Protein AF-A0A7X3MH59-F1 (afdb_monomer_lite)

Secondary structure (DSSP, 8-state):
-------GGGSEE---S-EEE--SSEEEEEEE--TTS-HHHHHHHHHHHHHHHHHHHHH---SS-PPPGGGEEEEEEEEEEEETTSPPEEEEEEEEEESS--TT---EEEEEEEGGGS-HHHHHHHHHHHHHHHHHHHH---

Foldseek 3Di:
DPQPQDFPVQAAEDDDDWDWDDPPFWIKTWDFDDPPQDPLVSVVVSVVVSVQLVVVVVPDPDPDDDDGRHQKYKYWTWIWTGGPPDDIWTKIKIWIWGPDDDPPDTDTTIDMDGCVVDDPVSVVSSVVVVVVVVCCVPPVPD

Organism: NCBI:txid2681861

Structure (mmCIF, N/CA/C/O backbone):
data_AF-A0A7X3MH59-F1
#
_entry.id   AF-A0A7X3MH59-F1
#
loop_
_atom_site.group_PDB
_atom_site.id
_atom_site.type_symbol
_atom_site.label_atom_id
_atom_site.label_alt_id
_atom_site.label_comp_id
_atom_site.label_asym_id
_atom_site.label_entity_id
_atom_site.label_seq_id
_atom_site.pdbx_PDB_ins_code
_atom_site.Cartn_x
_atom_site.Cartn_y
_atom_site.Cartn_z
_atom_site.occupancy
_atom_site.B_iso_or_equiv
_atom_site.auth_seq_id
_atom_site.auth_comp_id
_atom_site.auth_asym_id
_atom_site.auth_atom_id
_atom_site.pdbx_PDB_model_num
ATOM 1 N N . MET A 1 1 ? 23.921 11.333 -12.600 1.00 45.12 1 MET A N 1
ATOM 2 C CA . MET A 1 1 ? 22.644 10.606 -12.705 1.00 45.12 1 MET A CA 1
ATOM 3 C C . MET A 1 1 ? 21.566 11.561 -12.244 1.00 45.12 1 MET A C 1
ATOM 5 O O . MET A 1 1 ? 21.624 11.985 -11.095 1.00 45.12 1 MET A O 1
ATOM 9 N N . GLU A 1 2 ? 20.685 11.998 -13.143 1.00 49.44 2 GLU A N 1
ATOM 10 C CA . GLU A 1 2 ? 19.482 12.722 -12.724 1.00 49.44 2 GLU A CA 1
ATOM 11 C C . GLU A 1 2 ? 18.677 11.812 -11.799 1.00 49.44 2 GLU A C 1
ATOM 13 O O . GLU A 1 2 ? 18.502 10.625 -12.074 1.00 49.44 2 GLU A O 1
ATOM 18 N N . LYS A 1 3 ? 18.249 12.352 -10.659 1.00 49.03 3 LYS A N 1
ATOM 19 C CA . LYS A 1 3 ? 17.357 11.649 -9.746 1.00 49.03 3 LYS A CA 1
ATOM 20 C C . LYS A 1 3 ? 15.991 11.611 -10.427 1.00 49.03 3 LYS A C 1
ATOM 22 O O . LYS A 1 3 ? 15.285 12.614 -10.405 1.00 49.03 3 LYS A O 1
ATOM 27 N N . LEU A 1 4 ? 15.652 10.486 -11.050 1.00 62.50 4 LEU A N 1
ATOM 28 C CA . LEU A 1 4 ? 14.295 10.246 -11.532 1.00 6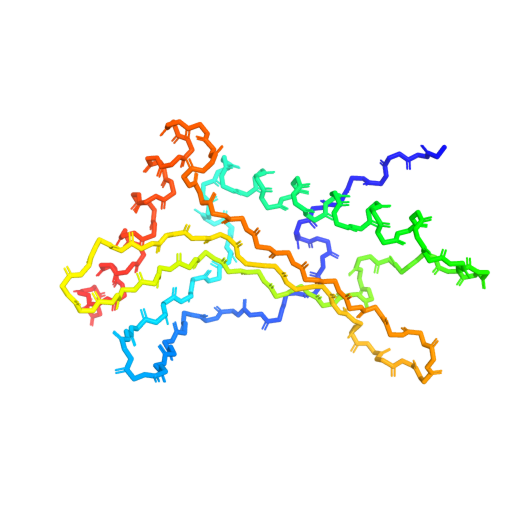2.50 4 LEU A CA 1
ATOM 29 C C . LEU A 1 4 ? 13.395 10.192 -10.292 1.00 62.50 4 LEU A C 1
ATOM 31 O O . LEU A 1 4 ? 13.545 9.319 -9.435 1.00 62.50 4 LEU A O 1
ATOM 35 N N . ALA A 1 5 ? 12.559 11.215 -10.127 1.00 68.19 5 ALA A N 1
ATOM 36 C CA . ALA A 1 5 ? 11.554 11.247 -9.079 1.00 68.19 5 ALA A CA 1
ATOM 37 C C . ALA A 1 5 ? 10.333 10.511 -9.627 1.00 68.19 5 ALA A C 1
ATOM 39 O O . ALA A 1 5 ? 9.650 11.038 -10.496 1.00 68.19 5 ALA A O 1
ATOM 40 N N . TYR A 1 6 ? 10.129 9.283 -9.160 1.00 80.38 6 TYR A N 1
ATOM 41 C CA . TYR A 1 6 ? 8.986 8.465 -9.543 1.00 80.38 6 TYR A CA 1
ATOM 42 C C . TYR A 1 6 ? 7.868 8.655 -8.523 1.00 80.38 6 TYR A C 1
ATOM 44 O O . TYR A 1 6 ? 8.079 8.445 -7.321 1.00 80.38 6 TYR A O 1
ATOM 52 N N . GLU A 1 7 ? 6.686 9.032 -8.998 1.00 83.69 7 GLU A N 1
ATOM 53 C CA . GLU A 1 7 ? 5.462 9.073 -8.211 1.00 83.69 7 GLU A CA 1
ATOM 54 C C . GLU A 1 7 ? 4.563 7.894 -8.573 1.00 83.69 7 GLU A C 1
ATOM 56 O O . GLU A 1 7 ? 4.537 7.435 -9.709 1.00 83.69 7 GLU A O 1
ATOM 61 N N . PHE A 1 8 ? 3.770 7.407 -7.617 1.00 83.50 8 PHE A N 1
ATOM 62 C CA . PHE A 1 8 ? 2.911 6.241 -7.846 1.00 83.50 8 PHE A CA 1
ATOM 63 C C . PHE A 1 8 ? 1.939 6.418 -9.028 1.00 83.50 8 PHE A C 1
ATOM 65 O O . PHE A 1 8 ? 1.555 5.441 -9.658 1.00 83.50 8 PHE A O 1
ATOM 72 N N . ARG A 1 9 ? 1.559 7.662 -9.349 1.00 85.75 9 ARG A N 1
ATOM 73 C CA . ARG A 1 9 ? 0.656 7.999 -10.461 1.00 85.75 9 ARG A CA 1
ATOM 74 C C . ARG A 1 9 ? 1.278 7.833 -11.841 1.00 85.75 9 ARG A C 1
ATOM 76 O O . ARG A 1 9 ? 0.537 7.818 -12.817 1.00 85.75 9 ARG A O 1
ATOM 83 N N . ASP A 1 10 ? 2.599 7.730 -11.913 1.00 87.31 10 ASP A N 1
ATOM 84 C CA . ASP A 1 10 ? 3.313 7.560 -13.176 1.00 87.31 10 ASP A CA 1
ATOM 85 C C . ASP A 1 10 ? 3.206 6.115 -13.700 1.00 87.31 10 ASP A C 1
ATOM 87 O O . ASP A 1 10 ? 3.568 5.845 -14.843 1.00 87.31 10 ASP A O 1
ATOM 91 N N . PHE A 1 11 ? 2.719 5.187 -12.867 1.00 90.00 11 PHE A N 1
ATOM 92 C CA . PHE A 1 11 ? 2.658 3.750 -13.133 1.00 90.00 11 PHE A CA 1
ATOM 93 C C . PHE A 1 11 ? 1.259 3.296 -13.542 1.00 90.00 11 PHE A C 1
ATOM 95 O O . PHE A 1 11 ? 0.247 3.907 -13.185 1.00 90.00 11 PHE A O 1
ATOM 102 N N . ASN A 1 12 ? 1.193 2.134 -14.194 1.00 91.06 12 ASN A N 1
ATOM 103 C CA . ASN A 1 12 ? -0.063 1.407 -14.332 1.00 91.06 12 ASN A CA 1
ATOM 104 C C . ASN A 1 12 ? -0.392 0.739 -12.996 1.00 91.06 12 ASN A C 1
ATOM 106 O O . ASN A 1 12 ? 0.316 -0.161 -12.554 1.00 91.06 12 ASN A O 1
ATOM 110 N N . ILE A 1 13 ? -1.456 1.187 -12.336 1.00 92.06 13 ILE A N 1
ATOM 111 C CA . ILE A 1 13 ? -1.875 0.610 -11.056 1.00 92.06 13 ILE A CA 1
ATOM 112 C C . ILE A 1 13 ? -2.560 -0.735 -11.305 1.00 92.06 13 ILE A C 1
ATOM 114 O O . ILE A 1 13 ? -3.529 -0.788 -12.054 1.00 92.06 13 ILE A O 1
ATOM 118 N N . GLU A 1 14 ? -2.081 -1.803 -10.668 1.00 91.94 14 GLU A N 1
ATOM 119 C CA . GLU A 1 14 ? -2.659 -3.148 -10.792 1.00 91.94 14 GLU A CA 1
ATOM 120 C C . GLU A 1 14 ? -3.844 -3.348 -9.832 1.00 91.94 14 GLU A C 1
ATOM 122 O O . GLU A 1 14 ? -4.887 -3.901 -10.190 1.00 91.94 14 GLU A O 1
ATOM 127 N N . ASN A 1 15 ? -3.698 -2.898 -8.584 1.00 91.88 15 ASN A N 1
ATOM 128 C CA . ASN A 1 15 ? -4.660 -3.160 -7.524 1.00 91.88 15 ASN A CA 1
ATOM 129 C C . ASN A 1 15 ? -5.600 -1.962 -7.296 1.00 91.88 15 ASN A C 1
ATOM 131 O O . ASN A 1 15 ? -5.186 -0.867 -6.923 1.00 91.88 15 ASN A O 1
ATOM 135 N N . HIS A 1 16 ? -6.904 -2.189 -7.469 1.00 91.94 16 HIS A N 1
ATOM 136 C CA . HIS A 1 16 ? -7.927 -1.135 -7.356 1.00 91.94 16 HIS A CA 1
ATOM 137 C C . HIS A 1 16 ? -8.962 -1.367 -6.255 1.00 91.94 16 HIS A C 1
ATOM 139 O O . HIS A 1 16 ? -9.720 -0.456 -5.923 1.00 91.94 16 HIS A O 1
ATOM 145 N N . ASN A 1 17 ? -9.012 -2.574 -5.694 1.00 91.62 17 ASN A N 1
ATOM 146 C CA . ASN A 1 17 ? -10.043 -2.984 -4.748 1.00 91.62 17 ASN A CA 1
ATOM 147 C C . ASN A 1 17 ? -9.442 -3.279 -3.379 1.00 91.62 17 ASN A C 1
ATOM 149 O O . ASN A 1 17 ? -8.282 -3.672 -3.274 1.00 91.62 17 ASN A O 1
ATOM 153 N N . ILE A 1 18 ? -10.261 -3.127 -2.337 1.00 92.69 18 ILE A N 1
ATOM 154 C CA . ILE A 1 18 ? -9.931 -3.655 -1.013 1.00 92.69 18 ILE A CA 1
ATOM 155 C C . ILE A 1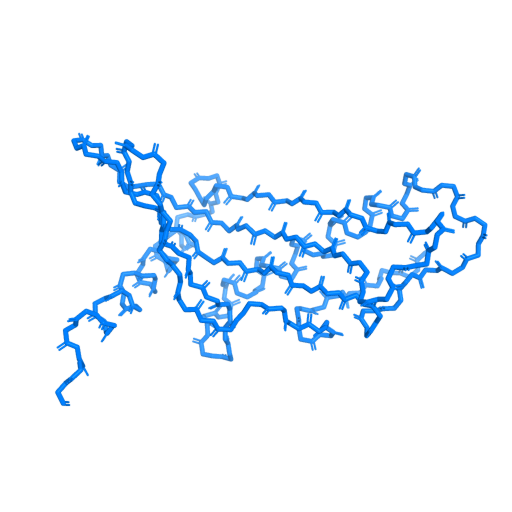 18 ? -10.002 -5.183 -1.092 1.00 92.69 18 ILE A C 1
ATOM 157 O O . ILE A 1 18 ? -10.996 -5.720 -1.587 1.00 92.69 18 ILE A O 1
ATOM 161 N N . THR A 1 19 ? -8.971 -5.875 -0.615 1.00 94.06 19 THR A N 1
ATOM 162 C CA . THR A 1 19 ? -8.911 -7.343 -0.618 1.00 94.06 19 THR A CA 1
ATOM 163 C C . THR A 1 19 ? -8.735 -7.902 0.787 1.00 94.06 19 THR A C 1
ATOM 165 O O . THR A 1 19 ? -8.208 -7.239 1.683 1.00 94.06 19 THR A O 1
ATOM 168 N N . PHE A 1 20 ? -9.212 -9.134 0.960 1.00 93.00 20 PHE A N 1
ATOM 169 C CA . PHE A 1 20 ? -9.112 -9.917 2.185 1.00 93.00 20 PHE A CA 1
ATOM 170 C C . PHE A 1 20 ? -8.427 -11.229 1.840 1.00 93.00 20 PHE A C 1
ATOM 172 O O . PHE A 1 20 ? -8.911 -11.949 0.967 1.00 93.00 20 PHE A O 1
ATOM 179 N N . ASP A 1 21 ? -7.332 -11.524 2.526 1.00 92.31 21 ASP A N 1
ATOM 180 C CA . ASP A 1 21 ? -6.627 -12.796 2.420 1.00 92.31 21 ASP A CA 1
ATOM 181 C C . ASP A 1 21 ? -6.552 -13.465 3.798 1.00 92.31 21 ASP A C 1
ATOM 183 O O . ASP A 1 21 ? -6.499 -12.789 4.831 1.00 92.31 21 ASP A O 1
ATOM 187 N N . THR A 1 22 ? -6.601 -14.794 3.817 1.00 86.50 22 THR A N 1
ATOM 188 C CA . THR A 1 22 ? -6.577 -15.611 5.031 1.00 86.50 22 THR A CA 1
ATOM 189 C C . THR A 1 22 ? -5.616 -16.774 4.839 1.00 86.50 22 THR A C 1
ATOM 191 O O . THR A 1 22 ? -5.860 -17.649 4.009 1.00 86.50 22 THR A O 1
ATOM 194 N N . ASP A 1 23 ? -4.576 -16.838 5.661 1.00 67.69 23 ASP A N 1
ATOM 195 C CA . ASP A 1 23 ? -3.628 -17.959 5.710 1.00 67.69 23 ASP A CA 1
ATOM 196 C C . ASP A 1 23 ? -3.934 -18.959 6.843 1.00 67.69 23 ASP A C 1
ATOM 198 O O . ASP A 1 23 ? -3.271 -19.987 6.970 1.00 67.69 23 ASP A O 1
ATOM 202 N N . GLY A 1 24 ? -4.978 -18.693 7.636 1.00 67.75 24 GLY A N 1
ATOM 203 C CA . GLY A 1 24 ? -5.462 -19.551 8.720 1.00 67.75 24 GLY A CA 1
ATOM 204 C C . GLY A 1 24 ? -5.188 -19.023 10.131 1.00 67.75 24 GLY A C 1
ATOM 205 O O . GLY A 1 24 ? -5.874 -19.457 11.056 1.00 67.75 24 GLY A O 1
ATOM 206 N N . GLU A 1 25 ? -4.271 -18.064 10.311 1.00 76.31 25 GLU A N 1
ATOM 207 C CA . GLU A 1 25 ? -3.953 -17.475 11.629 1.00 76.31 25 GLU A CA 1
ATOM 208 C C . GLU A 1 25 ? -4.469 -16.034 11.798 1.00 76.31 25 GLU A C 1
ATOM 210 O O . GLU A 1 25 ? -4.627 -15.536 12.922 1.00 76.31 25 GLU A O 1
ATOM 215 N N . GLY A 1 26 ? -4.819 -15.379 10.690 1.00 85.12 26 GLY A N 1
ATOM 216 C CA . GLY A 1 26 ? -5.373 -14.033 10.691 1.00 85.12 26 GLY A CA 1
ATOM 217 C C . GLY A 1 26 ? -6.093 -13.660 9.401 1.00 85.12 26 GLY A C 1
ATOM 218 O O . GLY A 1 26 ? -6.370 -14.493 8.536 1.00 85.12 26 GLY A O 1
ATOM 219 N N . VAL A 1 27 ? -6.423 -12.373 9.309 1.00 91.81 27 VAL A N 1
ATOM 220 C CA . VAL A 1 27 ? -6.951 -11.742 8.099 1.00 91.81 27 VAL A CA 1
ATOM 221 C C . VAL A 1 27 ? -6.004 -10.620 7.696 1.00 91.81 27 VAL A C 1
ATOM 223 O O . VAL A 1 27 ? -5.803 -9.668 8.458 1.00 91.81 27 VAL A O 1
ATOM 226 N N . LEU A 1 28 ? -5.455 -10.714 6.487 1.00 94.31 28 LEU A N 1
ATOM 227 C CA . LEU A 1 28 ? -4.735 -9.628 5.840 1.00 94.31 28 LEU A CA 1
ATOM 228 C C . LEU A 1 28 ? -5.729 -8.795 5.035 1.00 94.31 28 LEU A C 1
ATOM 230 O O . LEU A 1 28 ? -6.354 -9.275 4.092 1.00 94.31 28 LEU A O 1
ATOM 234 N N . ILE A 1 29 ? -5.863 -7.531 5.411 1.00 95.44 29 ILE A N 1
ATOM 235 C CA . ILE A 1 29 ? -6.732 -6.568 4.744 1.00 95.44 29 ILE A CA 1
ATOM 236 C C . ILE A 1 29 ? -5.841 -5.608 3.972 1.00 95.44 29 ILE A C 1
ATOM 238 O O . ILE A 1 29 ? -5.026 -4.918 4.583 1.00 95.44 29 ILE A O 1
ATOM 242 N N . SER A 1 30 ? -6.000 -5.544 2.652 1.00 96.44 30 SER A N 1
ATOM 243 C CA . SER A 1 30 ? -5.222 -4.648 1.791 1.00 96.44 30 SER A CA 1
ATOM 244 C C . SER A 1 30 ? -6.111 -3.553 1.218 1.00 96.44 30 SER A C 1
ATOM 246 O O . SER A 1 30 ? -7.128 -3.839 0.593 1.00 96.44 30 SER A O 1
ATOM 248 N N . PHE A 1 31 ? -5.720 -2.296 1.410 1.00 96.38 31 PHE A N 1
ATOM 249 C CA . PHE A 1 31 ? -6.376 -1.117 0.854 1.00 96.38 31 PHE A CA 1
ATOM 250 C C . PHE A 1 31 ? -5.521 -0.538 -0.276 1.00 96.38 31 PHE A C 1
ATOM 252 O O . PHE A 1 31 ? -4.338 -0.258 -0.051 1.00 96.38 31 PHE A O 1
ATOM 259 N N . PRO A 1 32 ? -6.095 -0.294 -1.463 1.00 95.88 32 PRO A N 1
ATOM 260 C CA . PRO A 1 32 ? -5.369 0.338 -2.552 1.00 95.88 32 PRO A CA 1
ATOM 261 C C . PRO A 1 32 ? -5.076 1.806 -2.218 1.00 95.88 32 PRO A C 1
ATOM 263 O O . PRO A 1 32 ? -5.826 2.468 -1.490 1.00 95.88 32 PRO A O 1
ATOM 266 N N . PHE A 1 33 ? -3.998 2.342 -2.784 1.00 95.69 33 PHE A N 1
ATOM 267 C CA . PHE A 1 33 ? -3.760 3.782 -2.765 1.00 95.69 33 PHE A CA 1
ATOM 268 C C . PHE A 1 33 ? -4.736 4.488 -3.708 1.00 95.69 33 PHE A C 1
ATOM 270 O O . PHE A 1 33 ? -5.007 4.029 -4.815 1.00 95.69 33 PHE A O 1
ATOM 277 N N . THR A 1 34 ? -5.267 5.628 -3.271 1.00 91.62 34 THR A N 1
ATOM 278 C CA . THR A 1 34 ? -6.209 6.429 -4.060 1.00 91.62 34 THR A CA 1
ATOM 279 C C . THR A 1 34 ? -5.825 7.903 -4.025 1.00 91.62 34 THR A C 1
ATOM 281 O O . THR A 1 34 ? -5.007 8.347 -3.217 1.00 91.62 34 THR A O 1
ATOM 284 N N . GLU A 1 35 ? -6.482 8.703 -4.861 1.00 87.25 35 GLU A N 1
ATOM 285 C CA . GLU A 1 35 ? -6.356 10.163 -4.844 1.00 87.25 35 GLU A CA 1
ATOM 286 C C . GLU A 1 35 ? -6.583 10.767 -3.450 1.00 87.25 35 GLU A C 1
ATOM 288 O O . GLU A 1 35 ? -5.850 11.669 -3.030 1.00 87.25 35 GLU A O 1
ATOM 293 N N . ASN A 1 36 ? -7.543 10.200 -2.713 1.00 90.56 36 ASN A N 1
ATOM 294 C CA . ASN A 1 36 ? -7.966 10.644 -1.387 1.00 90.56 36 ASN A CA 1
ATOM 295 C C . ASN A 1 36 ? -7.061 10.144 -0.254 1.00 90.56 36 ASN A C 1
ATOM 297 O O . ASN A 1 36 ? -7.309 10.466 0.907 1.00 90.56 36 ASN A O 1
ATOM 301 N N . THR A 1 37 ? -6.041 9.336 -0.550 1.00 95.62 37 THR A N 1
ATOM 302 C CA . THR A 1 37 ? -5.070 8.916 0.461 1.00 95.62 37 THR A CA 1
ATOM 303 C C . THR A 1 37 ? -4.311 10.146 0.989 1.00 95.62 37 THR A C 1
ATOM 305 O O . THR A 1 37 ? -3.881 10.982 0.183 1.00 95.62 37 THR A O 1
ATOM 308 N N . PRO A 1 38 ? -4.135 10.287 2.319 1.00 97.62 38 PRO A N 1
ATOM 309 C CA . PRO A 1 38 ? -3.419 11.402 2.926 1.00 97.62 38 PRO A CA 1
ATOM 310 C C . PRO A 1 38 ? -2.040 11.635 2.310 1.00 97.62 38 PRO A C 1
ATOM 312 O O . PRO A 1 38 ? -1.301 10.694 2.010 1.00 97.62 38 PRO A O 1
ATOM 315 N N . ALA A 1 39 ? -1.672 12.908 2.151 1.00 96.56 39 ALA A N 1
ATOM 316 C CA . ALA A 1 39 ? -0.429 13.299 1.487 1.00 96.56 39 ALA A CA 1
ATOM 317 C C . ALA A 1 39 ? 0.813 12.700 2.162 1.00 96.56 39 ALA A C 1
ATOM 319 O O . ALA A 1 39 ? 1.705 12.226 1.469 1.00 96.56 39 ALA A O 1
ATOM 320 N N . ILE A 1 40 ? 0.852 12.647 3.497 1.00 97.19 40 ILE A N 1
ATOM 321 C CA . ILE A 1 40 ? 1.978 12.060 4.239 1.00 97.19 40 ILE A CA 1
ATOM 322 C C . ILE A 1 40 ? 2.168 10.564 3.925 1.00 97.19 40 ILE A C 1
ATOM 324 O O . ILE A 1 40 ? 3.300 10.094 3.824 1.00 97.19 40 ILE A O 1
ATOM 328 N N . ILE A 1 41 ? 1.073 9.835 3.677 1.00 98.06 41 ILE A N 1
ATOM 329 C CA . ILE A 1 41 ? 1.093 8.413 3.313 1.00 98.06 41 ILE A CA 1
ATOM 330 C C . ILE A 1 41 ? 1.520 8.240 1.849 1.00 98.06 41 ILE A C 1
ATOM 332 O O . ILE A 1 41 ? 2.401 7.431 1.558 1.00 98.06 41 ILE A O 1
ATOM 336 N N . LYS A 1 42 ? 0.978 9.053 0.929 1.00 96.44 42 LYS A N 1
ATOM 337 C CA . LYS A 1 42 ? 1.394 9.056 -0.490 1.00 96.44 42 LYS A CA 1
ATOM 338 C C . LYS A 1 42 ? 2.874 9.411 -0.654 1.00 96.44 42 LYS A C 1
ATOM 340 O O . LYS A 1 42 ? 3.583 8.756 -1.410 1.00 96.44 42 LYS A O 1
ATOM 345 N N . ASN A 1 43 ? 3.364 10.390 0.103 1.00 95.75 43 ASN A N 1
ATOM 346 C CA . ASN A 1 43 ? 4.771 10.786 0.092 1.00 95.75 43 ASN A CA 1
ATOM 347 C C . ASN A 1 43 ? 5.686 9.643 0.543 1.00 95.75 43 ASN A C 1
ATOM 349 O O . ASN A 1 43 ? 6.771 9.474 -0.014 1.00 95.75 43 ASN A O 1
ATOM 353 N N . LYS A 1 44 ? 5.247 8.833 1.517 1.00 96.88 44 LYS A N 1
ATOM 354 C CA . LYS A 1 44 ? 5.987 7.637 1.926 1.00 96.88 44 LYS A CA 1
ATOM 355 C C . LYS A 1 44 ? 6.054 6.609 0.799 1.00 96.88 44 LYS A C 1
ATOM 357 O O . LYS A 1 44 ? 7.154 6.146 0.508 1.00 96.88 44 LYS A O 1
ATOM 362 N N . LEU A 1 45 ? 4.931 6.310 0.140 1.00 96.81 45 LEU A N 1
ATOM 363 C CA . LEU A 1 45 ? 4.909 5.406 -1.015 1.00 96.81 45 LEU A CA 1
ATOM 364 C C . LEU A 1 45 ? 5.833 5.903 -2.137 1.00 96.81 45 LEU A C 1
ATOM 366 O O . LEU A 1 45 ? 6.674 5.145 -2.606 1.00 96.81 45 LEU A O 1
ATOM 370 N N . ASN A 1 46 ? 5.751 7.181 -2.516 1.00 95.12 46 ASN A N 1
ATOM 371 C CA . ASN A 1 46 ? 6.626 7.764 -3.542 1.00 95.12 46 ASN A CA 1
ATOM 372 C C . ASN A 1 46 ? 8.111 7.648 -3.160 1.00 95.12 46 ASN A C 1
ATOM 374 O O . ASN A 1 46 ? 8.961 7.344 -3.998 1.00 95.12 46 ASN A O 1
ATOM 378 N N . GLY A 1 47 ? 8.431 7.841 -1.875 1.00 94.56 47 GLY A N 1
ATOM 379 C CA . GLY A 1 47 ? 9.775 7.628 -1.342 1.00 94.56 47 GLY A CA 1
ATOM 380 C C . GLY A 1 47 ? 10.241 6.173 -1.452 1.00 94.56 47 GLY A C 1
ATOM 381 O O . GLY A 1 47 ? 11.393 5.938 -1.821 1.00 94.56 47 GLY A O 1
ATOM 382 N N . MET A 1 48 ? 9.355 5.211 -1.173 1.00 95.50 48 MET A N 1
ATOM 383 C CA . MET A 1 48 ? 9.618 3.777 -1.344 1.00 95.50 48 MET A CA 1
ATOM 384 C C . MET A 1 48 ? 9.864 3.435 -2.817 1.00 95.50 48 MET A C 1
ATOM 386 O O . MET A 1 48 ? 10.927 2.917 -3.134 1.00 95.50 48 MET A O 1
ATOM 390 N N . ILE A 1 49 ? 8.966 3.827 -3.727 1.00 93.94 49 ILE A N 1
ATOM 391 C CA . ILE A 1 49 ? 9.094 3.604 -5.180 1.00 93.94 49 ILE A CA 1
ATOM 392 C C . ILE A 1 49 ? 10.420 4.161 -5.703 1.00 93.94 49 ILE A C 1
ATOM 394 O O . ILE A 1 49 ? 11.210 3.444 -6.318 1.00 93.94 49 ILE A O 1
ATOM 398 N N . SER A 1 50 ? 10.700 5.433 -5.406 1.00 90.50 50 SER A N 1
ATOM 399 C CA . SER A 1 50 ? 11.934 6.086 -5.839 1.00 90.50 50 SER A CA 1
ATOM 400 C C . SER A 1 50 ? 13.168 5.349 -5.318 1.00 90.50 50 SER A C 1
ATOM 402 O O . SER A 1 50 ? 14.144 5.179 -6.045 1.00 90.50 50 SER A O 1
ATOM 404 N N . ARG A 1 51 ? 13.160 4.900 -4.060 1.00 90.56 51 ARG A N 1
ATOM 405 C CA . ARG A 1 51 ? 14.275 4.140 -3.486 1.00 90.56 51 ARG A CA 1
ATOM 406 C C . ARG A 1 51 ? 14.436 2.781 -4.164 1.00 90.56 51 ARG A C 1
ATOM 408 O O . ARG A 1 51 ? 15.554 2.442 -4.545 1.00 90.56 51 ARG A O 1
ATOM 415 N N . ALA A 1 52 ? 13.346 2.038 -4.316 1.00 90.75 52 ALA A N 1
ATOM 416 C CA . ALA A 1 52 ? 13.336 0.684 -4.846 1.00 90.75 52 ALA A CA 1
ATOM 417 C C . ALA A 1 52 ? 13.842 0.648 -6.296 1.00 90.75 52 ALA A C 1
ATOM 419 O O . ALA A 1 52 ? 14.754 -0.114 -6.614 1.00 90.75 52 ALA A O 1
ATOM 420 N N . ILE A 1 53 ? 13.354 1.562 -7.142 1.00 86.75 53 ILE A N 1
ATOM 421 C CA . ILE A 1 53 ? 13.818 1.698 -8.529 1.00 86.75 53 ILE A CA 1
ATOM 422 C C . ILE A 1 53 ? 15.288 2.103 -8.584 1.00 86.75 53 ILE A C 1
ATOM 424 O O . ILE A 1 53 ? 16.050 1.516 -9.342 1.00 86.75 53 ILE A O 1
ATOM 428 N N . ASN A 1 54 ? 15.727 3.066 -7.768 1.00 85.25 54 ASN A N 1
ATOM 429 C CA . ASN A 1 54 ? 17.139 3.460 -7.762 1.00 85.25 54 ASN A CA 1
ATOM 430 C C . ASN A 1 54 ? 18.058 2.291 -7.367 1.00 85.25 54 ASN A C 1
ATOM 432 O O . ASN A 1 54 ? 19.106 2.115 -7.982 1.00 85.25 54 ASN A O 1
ATOM 436 N N . ILE A 1 55 ? 17.667 1.475 -6.382 1.00 87.19 55 ILE A N 1
ATOM 437 C CA . ILE A 1 55 ? 18.418 0.270 -5.994 1.00 87.19 55 ILE A CA 1
ATOM 438 C C . ILE A 1 55 ? 18.449 -0.739 -7.143 1.00 87.19 55 ILE A C 1
ATOM 440 O O . ILE A 1 55 ? 19.516 -1.267 -7.451 1.00 87.19 55 ILE A O 1
ATOM 444 N N . TYR A 1 56 ? 17.307 -0.985 -7.789 1.00 85.12 56 TYR A N 1
ATOM 445 C CA . TYR A 1 56 ? 17.230 -1.867 -8.950 1.00 85.12 56 TYR A CA 1
ATOM 446 C C . TYR A 1 56 ? 18.177 -1.389 -10.059 1.00 85.12 56 TYR A C 1
ATOM 448 O O . TYR A 1 56 ? 19.066 -2.128 -10.463 1.00 85.12 56 TYR A O 1
ATOM 456 N N . LEU A 1 57 ? 18.101 -0.118 -10.461 1.00 80.81 57 LEU A N 1
ATOM 457 C CA . LEU A 1 57 ? 18.951 0.449 -11.514 1.00 80.81 57 LEU A CA 1
ATOM 458 C C . LEU A 1 57 ? 20.451 0.418 -11.187 1.00 80.81 57 LEU A C 1
ATOM 460 O O . LEU A 1 57 ? 21.267 0.327 -12.098 1.00 80.81 57 LEU A O 1
ATOM 464 N N . MET A 1 58 ? 20.832 0.499 -9.909 1.00 81.88 58 MET A N 1
ATOM 465 C CA . MET A 1 58 ? 22.234 0.373 -9.495 1.00 81.88 58 MET A CA 1
ATOM 466 C C . MET A 1 58 ? 22.757 -1.066 -9.569 1.00 81.88 58 MET A C 1
ATOM 468 O O . MET A 1 58 ? 23.952 -1.262 -9.789 1.00 81.88 58 MET A O 1
ATOM 472 N N . ASN A 1 59 ? 21.891 -2.054 -9.340 1.00 77.94 59 ASN A N 1
ATOM 473 C CA . ASN A 1 59 ? 22.274 -3.464 -9.260 1.00 77.94 59 ASN A CA 1
ATOM 474 C C . ASN A 1 59 ? 22.153 -4.194 -10.598 1.00 77.94 59 ASN A C 1
ATOM 476 O O . ASN A 1 59 ? 22.843 -5.189 -10.823 1.00 77.94 59 ASN A O 1
ATOM 480 N N . SER A 1 60 ? 21.281 -3.722 -11.480 1.00 68.19 60 SER A N 1
ATOM 481 C CA . SER A 1 60 ? 21.049 -4.363 -12.760 1.00 68.19 60 SER A CA 1
ATOM 482 C C . SER A 1 60 ? 22.118 -3.917 -13.765 1.00 68.19 60 SER A C 1
ATOM 484 O O . SER A 1 60 ? 22.282 -2.730 -14.042 1.00 68.19 60 SER A O 1
ATOM 486 N N . ILE A 1 61 ? 22.858 -4.877 -14.335 1.00 59.03 61 ILE A N 1
ATOM 487 C CA . ILE A 1 61 ? 23.800 -4.663 -15.452 1.00 59.03 61 ILE A CA 1
ATOM 488 C C . ILE A 1 61 ? 22.976 -4.461 -16.736 1.00 59.03 61 ILE A C 1
ATOM 490 O O . ILE A 1 61 ? 23.048 -5.253 -17.671 1.00 59.03 61 ILE A O 1
ATOM 494 N N . ILE A 1 62 ? 22.086 -3.469 -16.752 1.00 56.84 62 ILE A N 1
ATOM 495 C CA . ILE A 1 62 ? 21.179 -3.252 -17.879 1.00 56.84 62 ILE A CA 1
ATOM 496 C C . ILE A 1 62 ? 21.931 -2.428 -18.920 1.00 56.84 62 ILE A C 1
ATOM 498 O O . ILE A 1 62 ? 21.935 -1.196 -18.906 1.00 56.84 62 ILE A O 1
ATOM 502 N N . GLU A 1 63 ? 22.603 -3.131 -19.832 1.00 50.66 63 GLU A N 1
ATOM 503 C CA . GLU A 1 63 ? 22.918 -2.597 -21.155 1.00 50.66 63 GLU A CA 1
ATOM 504 C C . GLU A 1 63 ? 21.601 -2.418 -21.923 1.00 50.66 63 GLU A C 1
ATOM 506 O O . GLU A 1 63 ? 21.144 -3.309 -22.629 1.00 50.66 63 GLU A O 1
ATOM 511 N N . GLY A 1 64 ? 20.988 -1.243 -21.781 1.00 51.03 64 GLY A N 1
ATOM 512 C CA . GLY A 1 64 ? 19.881 -0.811 -22.634 1.00 51.03 64 GLY A CA 1
ATOM 513 C C . GLY A 1 64 ? 18.513 -0.841 -21.956 1.00 51.03 64 GLY A C 1
ATOM 514 O O . GLY A 1 64 ? 18.002 -1.889 -21.596 1.00 51.03 64 GLY A O 1
ATOM 515 N N . CYS A 1 65 ? 17.921 0.352 -21.871 1.00 56.03 65 CYS A N 1
ATOM 516 C CA . CYS A 1 65 ? 16.583 0.683 -21.374 1.00 56.03 65 CYS A CA 1
ATOM 517 C C . CYS A 1 65 ? 16.370 0.626 -19.852 1.00 56.03 65 CYS A C 1
ATOM 519 O O . CYS A 1 65 ? 16.114 -0.405 -19.247 1.00 56.03 65 CYS A O 1
ATOM 521 N N . ILE A 1 66 ? 16.378 1.821 -19.252 1.00 63.28 66 ILE A N 1
ATOM 522 C CA . ILE A 1 66 ? 15.686 2.095 -17.990 1.00 63.28 66 ILE A CA 1
ATOM 523 C C . ILE A 1 66 ? 14.185 1.938 -18.281 1.00 63.28 66 ILE A C 1
ATOM 525 O O . ILE A 1 66 ? 13.691 2.670 -19.146 1.00 63.28 66 ILE A O 1
ATOM 529 N N . PRO A 1 67 ? 13.460 1.026 -17.613 1.00 67.12 67 PRO A N 1
ATOM 530 C CA . PRO A 1 67 ? 12.024 0.917 -17.813 1.00 67.12 67 PRO A CA 1
ATOM 531 C C . PRO A 1 67 ? 11.361 2.221 -17.360 1.00 67.12 67 PRO A C 1
ATOM 533 O O . PRO A 1 67 ? 11.572 2.694 -16.241 1.00 67.12 67 PRO A O 1
ATOM 536 N N . THR A 1 68 ? 10.608 2.849 -18.263 1.00 77.81 68 THR A N 1
ATOM 537 C CA . THR A 1 68 ? 9.782 4.015 -17.939 1.00 77.81 68 THR A CA 1
ATOM 538 C C . THR A 1 68 ? 8.582 3.562 -17.109 1.00 77.81 68 THR A C 1
ATOM 540 O O . THR A 1 68 ? 8.085 2.453 -17.292 1.00 77.81 68 THR A O 1
ATOM 543 N N . ALA A 1 69 ? 8.097 4.410 -16.195 1.00 81.56 69 ALA A N 1
ATOM 544 C CA . ALA A 1 69 ? 7.002 4.048 -15.284 1.00 81.56 69 ALA A CA 1
ATOM 545 C C . ALA A 1 69 ? 5.724 3.583 -16.015 1.00 81.56 69 ALA A C 1
ATOM 547 O O . ALA A 1 69 ? 5.041 2.678 -15.547 1.00 81.56 69 ALA A O 1
ATOM 548 N N . GLU A 1 70 ? 5.462 4.117 -17.211 1.00 83.50 70 GLU A N 1
ATOM 549 C CA . GLU A 1 70 ? 4.353 3.717 -18.092 1.00 83.50 70 GLU A CA 1
ATOM 550 C C . GLU A 1 70 ? 4.435 2.267 -18.609 1.00 83.50 70 GLU A C 1
ATOM 552 O O . GLU A 1 70 ? 3.428 1.728 -19.060 1.00 83.50 70 GLU A O 1
ATOM 557 N N . ASN A 1 71 ? 5.611 1.635 -18.551 1.00 84.75 71 ASN A N 1
ATOM 558 C CA . ASN A 1 71 ? 5.826 0.236 -18.932 1.00 84.75 71 ASN A CA 1
ATOM 559 C C . ASN A 1 71 ? 5.867 -0.700 -17.716 1.00 84.75 71 ASN A C 1
ATOM 561 O O . ASN A 1 71 ? 6.087 -1.900 -17.865 1.00 84.75 71 ASN A O 1
ATOM 565 N N . LEU A 1 72 ? 5.639 -0.158 -16.519 1.00 88.75 72 LEU A N 1
ATOM 566 C CA . LEU A 1 72 ? 5.642 -0.896 -15.268 1.00 88.75 72 LEU A CA 1
ATOM 567 C C . LEU A 1 72 ? 4.230 -0.965 -14.678 1.00 88.75 72 LEU A C 1
ATOM 569 O O . LEU A 1 72 ? 3.415 -0.043 -14.808 1.00 88.75 72 LEU A O 1
ATOM 573 N N . LEU A 1 73 ? 3.967 -2.080 -14.006 1.00 92.62 73 LEU A N 1
ATOM 574 C CA . LEU A 1 73 ? 2.825 -2.313 -13.140 1.00 92.62 73 LEU A CA 1
ATOM 575 C C . LEU A 1 73 ? 3.216 -2.033 -11.696 1.00 92.62 73 LEU A C 1
ATOM 577 O O . LEU A 1 73 ? 4.248 -2.497 -11.214 1.00 92.62 73 LEU A O 1
ATOM 581 N N . LEU A 1 74 ? 2.358 -1.296 -11.002 1.00 94.69 74 LEU A N 1
ATOM 582 C CA . LEU A 1 74 ? 2.485 -0.976 -9.594 1.00 94.69 74 LEU A CA 1
ATOM 583 C C . LEU A 1 74 ? 1.342 -1.623 -8.814 1.00 94.69 74 LEU A C 1
ATOM 585 O O . LEU A 1 74 ? 0.181 -1.239 -8.963 1.00 94.69 74 LEU A O 1
ATOM 589 N N . ASN A 1 75 ? 1.690 -2.547 -7.925 1.00 95.88 75 ASN A N 1
ATOM 590 C CA . ASN A 1 75 ? 0.789 -3.090 -6.920 1.00 95.88 75 ASN A CA 1
ATOM 591 C C . ASN A 1 75 ? 1.198 -2.556 -5.551 1.00 95.88 75 ASN A C 1
ATOM 593 O O . ASN A 1 75 ? 2.193 -2.991 -4.972 1.00 95.88 75 ASN A O 1
ATOM 597 N N . ALA A 1 76 ? 0.466 -1.566 -5.052 1.00 97.31 76 ALA A N 1
ATOM 598 C CA . ALA A 1 76 ? 0.784 -0.915 -3.789 1.00 97.31 76 ALA A CA 1
ATOM 599 C C . ALA A 1 76 ? -0.429 -0.917 -2.868 1.00 97.31 76 ALA A C 1
ATOM 601 O O . ALA A 1 76 ? -1.509 -0.451 -3.235 1.00 97.31 76 ALA A O 1
ATOM 602 N N . SER A 1 77 ? -0.245 -1.404 -1.644 1.00 97.56 77 SER A N 1
ATOM 603 C CA . SER A 1 77 ? -1.325 -1.541 -0.671 1.00 97.56 77 SER A CA 1
ATOM 604 C C . SER A 1 77 ? -0.921 -1.039 0.706 1.00 97.56 77 SER A C 1
ATOM 606 O O . SER A 1 77 ? 0.177 -1.306 1.192 1.00 97.56 77 SER A O 1
ATOM 608 N N . MET A 1 78 ? -1.843 -0.345 1.366 1.00 98.19 78 MET A N 1
ATOM 609 C CA . MET A 1 78 ? -1.821 -0.172 2.816 1.00 98.19 78 MET A CA 1
ATOM 610 C C . MET A 1 78 ? -2.436 -1.427 3.427 1.00 98.19 78 MET A C 1
ATOM 612 O O . MET A 1 78 ? -3.535 -1.810 3.041 1.00 98.19 78 MET A O 1
ATOM 616 N N . GLN A 1 79 ? -1.746 -2.084 4.347 1.00 96.94 79 GLN A N 1
ATOM 617 C CA . GLN A 1 79 ? -2.142 -3.393 4.848 1.00 96.94 79 GLN A CA 1
ATOM 618 C C . GLN A 1 79 ? -2.352 -3.383 6.354 1.00 96.94 79 GLN A C 1
ATOM 620 O O . GLN A 1 79 ? -1.566 -2.792 7.095 1.00 96.94 79 GLN A O 1
ATOM 625 N N . ILE A 1 80 ? -3.400 -4.078 6.791 1.00 95.62 80 ILE A N 1
ATOM 626 C CA . ILE A 1 80 ? -3.643 -4.435 8.186 1.00 95.62 80 ILE A CA 1
ATOM 627 C C . ILE A 1 80 ? -3.577 -5.954 8.275 1.00 95.62 80 ILE A C 1
ATOM 629 O O . ILE A 1 80 ? -4.395 -6.634 7.663 1.00 95.62 80 ILE A O 1
ATOM 633 N N . ASN A 1 81 ? -2.643 -6.481 9.060 1.00 93.75 81 ASN A N 1
ATOM 634 C CA . ASN A 1 81 ? -2.656 -7.886 9.438 1.00 93.75 81 ASN A CA 1
ATOM 635 C C . ASN A 1 81 ? -3.299 -8.026 10.823 1.00 93.75 81 ASN A C 1
ATOM 637 O O . ASN A 1 81 ? -2.764 -7.528 11.819 1.00 93.75 81 ASN A O 1
ATOM 641 N N . GLN A 1 82 ? -4.468 -8.663 10.872 1.00 90.62 82 GLN A N 1
ATOM 642 C CA . GLN A 1 82 ? -5.227 -8.899 12.094 1.00 90.62 82 GLN A CA 1
ATOM 643 C C . GLN A 1 82 ? -5.208 -10.388 12.450 1.00 90.62 82 GLN A C 1
ATOM 645 O O . GLN A 1 82 ? -6.042 -11.160 11.977 1.00 90.62 82 GLN A O 1
ATOM 650 N N . CYS A 1 83 ? -4.303 -10.766 13.351 1.00 88.56 83 CYS A N 1
ATOM 651 C CA . CYS A 1 83 ? -4.258 -12.102 13.948 1.00 88.56 83 CYS A CA 1
ATOM 652 C C . CYS A 1 83 ? -5.143 -12.180 15.202 1.00 88.56 83 CYS A C 1
ATOM 654 O O . CYS A 1 83 ? -5.390 -11.173 15.884 1.00 88.56 83 CYS A O 1
ATOM 656 N N . TYR A 1 84 ? -5.648 -13.373 15.518 1.00 82.81 84 TYR A N 1
ATOM 657 C CA . TYR A 1 84 ? -6.485 -13.580 16.702 1.00 82.81 84 TYR A CA 1
ATOM 658 C C . TYR A 1 84 ? -5.666 -13.453 17.996 1.00 82.81 84 TYR A C 1
ATOM 660 O O . TYR A 1 84 ? -4.654 -14.120 18.171 1.00 82.81 84 TYR A O 1
ATOM 668 N N . GLY A 1 85 ? -6.122 -12.616 18.935 1.00 84.00 85 GLY A N 1
ATOM 669 C CA . GLY A 1 85 ? -5.457 -12.423 20.232 1.00 84.00 85 GLY A CA 1
ATOM 670 C C . GLY A 1 85 ? -4.220 -11.516 20.201 1.00 84.00 85 GLY A C 1
ATOM 671 O O . GLY A 1 85 ? -3.640 -11.251 21.255 1.00 84.00 85 GLY A O 1
ATOM 672 N N . GLU A 1 86 ? -3.855 -10.985 19.034 1.00 88.94 86 GLU A N 1
ATOM 673 C CA . GLU A 1 86 ? -2.698 -10.110 18.860 1.00 88.94 86 GLU A CA 1
ATOM 674 C C . GLU A 1 86 ? -3.090 -8.668 18.527 1.00 88.94 86 GLU A C 1
ATOM 676 O O . GLU A 1 86 ? -4.214 -8.353 18.119 1.00 88.94 86 GLU A O 1
ATOM 681 N N . LYS A 1 87 ? -2.131 -7.755 18.710 1.00 90.56 87 LYS A N 1
ATOM 682 C CA . LYS A 1 87 ? -2.280 -6.381 18.232 1.00 90.56 87 LYS A CA 1
ATOM 683 C C . LYS A 1 87 ? -2.156 -6.370 16.705 1.00 90.56 87 LYS A C 1
ATOM 685 O O . LYS A 1 87 ? -1.174 -6.923 16.208 1.00 90.56 87 LYS A O 1
ATOM 690 N N . PRO A 1 88 ? -3.072 -5.698 15.981 1.00 92.88 88 PRO A N 1
ATOM 691 C CA . PRO A 1 88 ? -2.964 -5.592 14.535 1.00 92.88 88 PRO A CA 1
ATOM 692 C C . PRO A 1 88 ? -1.638 -4.960 14.124 1.00 92.88 88 PRO A C 1
ATOM 694 O O . PRO A 1 88 ? -1.192 -3.988 14.738 1.00 92.88 88 PRO A O 1
ATOM 697 N N . GLN A 1 89 ? -1.038 -5.517 13.079 1.00 94.75 89 GLN A N 1
ATOM 698 C CA . GLN A 1 89 ? 0.168 -4.997 12.452 1.00 94.75 89 GLN A CA 1
ATOM 699 C C . GLN A 1 89 ? -0.199 -4.208 11.197 1.00 94.75 89 GLN A C 1
ATOM 701 O O . GLN A 1 89 ? -1.190 -4.518 10.537 1.00 94.75 89 GLN A O 1
ATOM 706 N N . TYR A 1 90 ? 0.592 -3.189 10.869 1.00 97.25 90 TYR A N 1
ATOM 707 C CA . TYR A 1 90 ? 0.297 -2.275 9.769 1.00 97.25 90 TYR A CA 1
ATOM 708 C C . TYR A 1 90 ? 1.519 -2.101 8.874 1.00 97.25 90 TYR A C 1
ATOM 710 O O . TYR A 1 90 ? 2.630 -1.861 9.360 1.00 97.25 90 TYR A O 1
ATOM 718 N N . TYR A 1 91 ? 1.297 -2.179 7.564 1.00 97.12 91 TYR A N 1
ATOM 719 C CA . TYR A 1 91 ? 2.365 -2.142 6.571 1.00 97.12 91 TYR A CA 1
ATOM 720 C C . TYR A 1 91 ? 1.974 -1.326 5.342 1.00 97.12 91 TYR A C 1
ATOM 722 O O . TYR A 1 91 ? 0.797 -1.195 5.019 1.00 97.12 91 TYR A O 1
ATOM 730 N N . ILE A 1 92 ? 2.971 -0.824 4.618 1.00 98.06 92 ILE A N 1
ATOM 731 C CA . ILE A 1 92 ? 2.843 -0.537 3.187 1.00 98.06 92 ILE A CA 1
ATOM 732 C C . ILE A 1 92 ? 3.554 -1.662 2.448 1.00 98.06 92 ILE A C 1
ATOM 734 O O . ILE A 1 92 ? 4.729 -1.908 2.715 1.00 98.06 92 ILE A O 1
ATOM 738 N N . SER A 1 93 ? 2.859 -2.316 1.526 1.00 97.31 93 SER A N 1
ATOM 739 C CA . SER A 1 93 ? 3.433 -3.293 0.603 1.00 97.31 93 SER A CA 1
ATOM 740 C C . SER A 1 93 ? 3.453 -2.714 -0.807 1.00 97.31 93 SER A C 1
ATOM 742 O O . SER A 1 93 ? 2.540 -1.980 -1.194 1.00 97.31 93 SER A O 1
ATOM 744 N N . LEU A 1 94 ? 4.525 -3.003 -1.535 1.00 96.38 94 LEU A N 1
ATOM 745 C CA . LEU A 1 94 ? 4.826 -2.504 -2.864 1.00 96.38 94 LEU A CA 1
ATOM 746 C C . LEU A 1 94 ? 5.405 -3.648 -3.701 1.00 96.38 94 LEU A C 1
ATOM 748 O O . LEU A 1 94 ? 6.409 -4.239 -3.310 1.00 96.38 94 LEU A O 1
ATOM 752 N N . THR A 1 95 ? 4.825 -3.890 -4.871 1.00 95.62 95 THR A N 1
ATOM 753 C CA . THR A 1 95 ? 5.423 -4.678 -5.952 1.00 95.62 95 THR A CA 1
ATOM 754 C C . THR A 1 95 ? 5.452 -3.835 -7.222 1.00 95.62 95 THR A C 1
ATOM 756 O O . THR A 1 95 ? 4.450 -3.208 -7.569 1.00 95.62 95 THR A O 1
ATOM 759 N N . ILE A 1 96 ? 6.599 -3.796 -7.897 1.00 93.25 96 ILE A N 1
ATOM 760 C CA . ILE A 1 96 ? 6.760 -3.201 -9.225 1.00 93.25 96 ILE A CA 1
ATOM 761 C C . ILE A 1 96 ? 7.214 -4.306 -10.170 1.00 93.25 96 ILE A C 1
ATOM 763 O O . ILE A 1 96 ? 8.230 -4.955 -9.914 1.00 93.25 96 ILE A O 1
ATOM 767 N N . SER A 1 97 ? 6.457 -4.511 -11.240 1.00 91.25 97 SER A N 1
ATOM 768 C CA . SER A 1 97 ? 6.730 -5.533 -12.252 1.00 91.25 97 SER A CA 1
ATOM 769 C C . SER A 1 97 ? 6.556 -4.981 -13.661 1.00 91.25 97 SER A C 1
ATOM 771 O O . SER A 1 97 ? 6.066 -3.863 -13.825 1.00 91.25 97 SER A O 1
ATOM 773 N N . ASP A 1 98 ? 6.963 -5.724 -14.685 1.00 87.75 98 ASP A N 1
ATOM 774 C CA . ASP A 1 98 ? 6.702 -5.315 -16.065 1.00 87.75 98 ASP A CA 1
ATOM 775 C C . ASP A 1 98 ? 5.224 -5.414 -16.423 1.00 87.75 98 ASP A C 1
ATOM 777 O O . ASP A 1 98 ? 4.553 -6.405 -16.135 1.00 87.75 98 ASP A O 1
ATOM 781 N N . LEU A 1 99 ? 4.733 -4.405 -17.144 1.00 82.25 99 LEU A N 1
ATOM 782 C CA . LEU A 1 99 ? 3.413 -4.464 -17.769 1.00 82.25 99 LEU A CA 1
ATOM 783 C C . LEU A 1 99 ? 3.368 -5.497 -18.903 1.00 82.25 99 LEU A C 1
ATOM 785 O O . LEU A 1 99 ? 2.359 -6.178 -19.091 1.00 82.25 99 LEU A O 1
ATOM 789 N N . TYR A 1 100 ? 4.463 -5.606 -19.654 1.00 77.88 100 TYR A N 1
ATOM 790 C CA . TYR A 1 100 ? 4.618 -6.523 -20.778 1.00 77.88 100 TYR A CA 1
ATOM 791 C C . TYR A 1 100 ? 5.920 -7.308 -20.594 1.00 77.88 100 TYR A C 1
ATOM 793 O O . TYR A 1 100 ? 6.956 -6.862 -21.084 1.00 77.88 100 TYR A O 1
ATOM 801 N N . PRO A 1 101 ? 5.901 -8.444 -19.873 1.00 67.19 101 PRO A N 1
ATOM 802 C CA . PRO A 1 101 ? 7.113 -9.214 -19.631 1.00 67.19 101 PRO A CA 1
ATOM 803 C C . PRO A 1 101 ? 7.672 -9.733 -20.961 1.00 67.19 101 PRO A C 1
ATOM 805 O O . PRO A 1 101 ? 7.056 -10.565 -21.637 1.00 67.19 101 PRO A O 1
ATOM 808 N N . GLU A 1 102 ? 8.835 -9.218 -21.356 1.00 63.22 102 GLU A N 1
ATOM 809 C CA . GLU A 1 102 ? 9.626 -9.767 -22.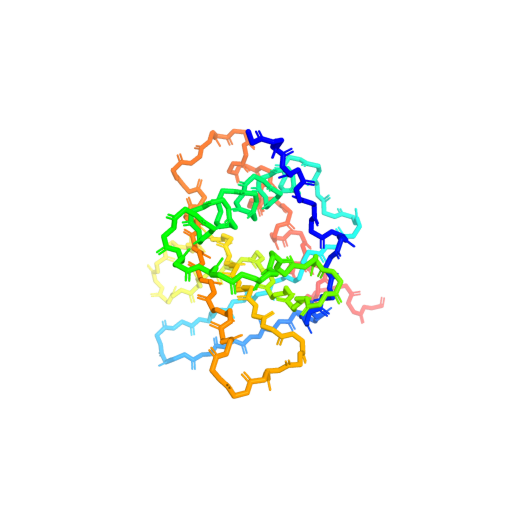451 1.00 63.22 102 GLU A CA 1
ATOM 810 C C . GLU A 1 102 ? 10.616 -10.788 -21.889 1.00 63.22 102 GLU A C 1
ATOM 812 O O . GLU A 1 102 ? 11.257 -10.564 -20.864 1.00 63.22 102 GLU A O 1
ATOM 817 N N . ILE A 1 103 ? 10.768 -11.922 -22.581 1.00 58.56 103 ILE A N 1
ATOM 818 C CA . ILE A 1 103 ? 11.661 -13.004 -22.153 1.00 58.56 103 ILE A CA 1
ATOM 819 C C . ILE A 1 103 ? 13.078 -12.448 -21.933 1.00 58.56 103 ILE A C 1
ATOM 821 O O . ILE A 1 103 ? 13.779 -12.135 -22.896 1.00 58.56 103 ILE A O 1
ATOM 825 N N . GLY A 1 104 ? 13.516 -12.399 -20.672 1.00 56.03 104 GLY A N 1
ATOM 826 C CA . GLY A 1 104 ? 14.873 -12.004 -20.287 1.00 56.03 104 GLY A CA 1
ATOM 827 C C . GLY A 1 104 ? 15.039 -10.568 -19.775 1.00 56.03 104 GLY A C 1
ATOM 828 O O . GLY A 1 104 ? 16.173 -10.194 -19.476 1.00 56.03 104 GLY A O 1
ATOM 829 N N . MET A 1 105 ? 13.962 -9.790 -19.631 1.00 59.88 105 MET A N 1
ATOM 830 C CA . MET A 1 105 ? 13.974 -8.457 -19.008 1.00 59.88 105 MET A CA 1
ATOM 831 C C . MET A 1 105 ? 12.903 -8.339 -17.917 1.00 59.88 105 MET A C 1
ATOM 833 O O . MET A 1 105 ? 12.105 -7.417 -17.949 1.00 59.88 105 MET A O 1
ATOM 837 N N . ASP A 1 106 ? 12.900 -9.264 -16.954 1.00 74.19 106 ASP A N 1
ATOM 838 C CA . ASP A 1 106 ? 11.883 -9.284 -15.898 1.00 74.19 106 ASP A CA 1
ATOM 839 C C . ASP A 1 106 ? 12.253 -8.312 -14.756 1.00 74.19 106 ASP A C 1
ATOM 841 O O . ASP A 1 106 ? 13.104 -8.589 -13.899 1.00 74.19 106 ASP A O 1
ATOM 845 N N . VAL A 1 107 ? 11.619 -7.143 -14.729 1.00 83.38 107 VAL A N 1
ATOM 846 C CA . VAL A 1 107 ? 11.553 -6.274 -13.557 1.00 83.38 107 VAL A CA 1
ATOM 847 C C . VAL A 1 107 ? 10.668 -6.958 -12.524 1.00 83.38 107 VAL A C 1
ATOM 849 O O . VAL A 1 107 ? 9.486 -7.210 -12.742 1.00 83.38 107 VAL A O 1
ATOM 852 N N . TRP A 1 108 ? 11.250 -7.232 -11.361 1.00 89.31 108 TRP A N 1
ATOM 853 C CA . TRP A 1 108 ? 10.518 -7.689 -10.189 1.00 89.31 108 TRP A CA 1
ATOM 854 C C . TRP A 1 108 ? 11.126 -7.047 -8.949 1.00 89.31 108 TRP A C 1
ATOM 856 O O . TRP A 1 108 ? 12.227 -7.395 -8.515 1.00 89.31 108 TRP A O 1
ATOM 866 N N . ILE A 1 109 ? 10.431 -6.053 -8.410 1.00 91.38 109 ILE A N 1
ATOM 867 C CA . ILE A 1 109 ? 10.857 -5.298 -7.237 1.00 91.38 109 ILE A CA 1
ATOM 868 C C . ILE A 1 109 ? 9.777 -5.438 -6.179 1.00 91.38 109 ILE A C 1
ATOM 870 O O . ILE A 1 109 ? 8.650 -5.001 -6.387 1.00 91.38 109 ILE A O 1
ATOM 874 N N . GLU A 1 110 ? 10.143 -5.976 -5.024 1.00 94.94 110 GLU A N 1
ATOM 875 C CA . GLU A 1 110 ? 9.260 -6.073 -3.868 1.00 94.94 110 GLU A CA 1
ATOM 876 C C . GLU A 1 110 ? 9.828 -5.270 -2.705 1.00 94.94 110 GLU A C 1
ATOM 878 O O . GLU A 1 110 ? 11.015 -5.347 -2.374 1.00 94.94 110 GLU A O 1
ATOM 883 N N . GLU A 1 111 ? 8.964 -4.503 -2.052 1.00 95.31 111 GLU A N 1
ATOM 884 C CA . GLU A 1 111 ? 9.313 -3.756 -0.858 1.00 95.31 111 GLU A CA 1
ATOM 885 C C . GLU A 1 111 ? 8.152 -3.769 0.133 1.00 95.31 111 GLU A C 1
ATOM 887 O O . GLU A 1 111 ? 6.984 -3.640 -0.222 1.00 95.31 111 GLU A O 1
ATOM 892 N N . THR A 1 112 ? 8.474 -3.901 1.416 1.00 96.81 112 THR A N 1
ATOM 893 C CA . THR A 1 112 ? 7.500 -3.764 2.499 1.00 96.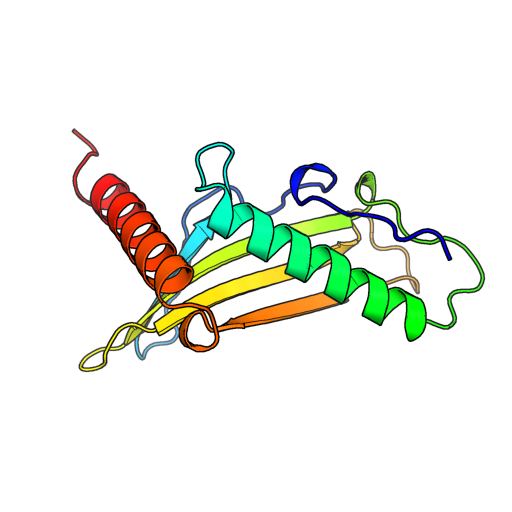81 112 THR A CA 1
ATOM 894 C C . THR A 1 112 ? 8.052 -2.829 3.563 1.00 96.81 112 THR A C 1
ATOM 896 O O . THR A 1 112 ? 9.221 -2.904 3.941 1.00 96.81 112 THR A O 1
ATOM 899 N N . CYS A 1 113 ? 7.200 -1.942 4.063 1.00 97.06 113 CYS A N 1
ATOM 900 C CA . CYS A 1 113 ? 7.498 -1.028 5.154 1.00 97.06 113 CYS A CA 1
ATOM 901 C C . CYS A 1 113 ? 6.559 -1.324 6.321 1.00 97.06 113 CYS A C 1
ATOM 903 O O . CYS A 1 113 ? 5.347 -1.172 6.195 1.00 97.06 113 CYS A O 1
ATOM 905 N N . ASN A 1 114 ? 7.117 -1.728 7.463 1.00 96.88 114 ASN A N 1
ATOM 906 C CA . ASN A 1 114 ? 6.383 -1.743 8.725 1.00 96.88 114 ASN A CA 1
ATOM 907 C C . ASN A 1 114 ? 6.247 -0.302 9.216 1.00 96.88 114 ASN A C 1
ATOM 909 O O . ASN A 1 114 ? 7.257 0.356 9.455 1.00 96.88 114 ASN A O 1
ATOM 913 N N . ILE A 1 115 ? 5.021 0.189 9.396 1.00 97.69 115 ILE A N 1
ATOM 914 C CA . ILE A 1 115 ? 4.830 1.601 9.743 1.00 97.69 115 ILE A CA 1
ATOM 915 C C . ILE A 1 115 ? 5.440 1.952 11.102 1.00 97.69 115 ILE A C 1
ATOM 917 O O . ILE A 1 115 ? 5.802 3.098 11.318 1.00 97.69 115 ILE A O 1
ATOM 921 N N . TYR A 1 116 ? 5.594 0.988 12.017 1.00 96.50 116 TYR A N 1
ATOM 922 C CA . TYR A 1 116 ? 6.099 1.245 13.366 1.00 96.50 116 TYR A CA 1
ATOM 923 C C . TYR A 1 116 ? 7.585 1.634 13.407 1.00 96.50 116 TYR A C 1
ATOM 925 O O . TYR A 1 116 ? 8.060 2.057 14.460 1.00 96.50 116 TYR A O 1
ATOM 933 N N . SER A 1 117 ? 8.318 1.523 12.292 1.00 94.56 117 SER A N 1
ATOM 934 C CA . SER A 1 117 ? 9.662 2.101 12.157 1.00 94.56 117 SER A CA 1
ATOM 935 C C . SER A 1 117 ? 9.660 3.587 11.779 1.00 94.56 117 SER A C 1
ATOM 937 O O . SER A 1 117 ? 10.725 4.196 11.709 1.00 94.56 117 SER A O 1
ATOM 939 N N . GLU A 1 118 ? 8.492 4.170 11.508 1.00 97.19 118 GLU A N 1
ATOM 940 C CA . GLU A 1 118 ? 8.332 5.548 11.043 1.00 97.19 118 GLU A CA 1
ATOM 941 C C . GLU A 1 118 ? 8.006 6.525 12.184 1.00 97.19 118 GLU A C 1
ATOM 943 O O . GLU A 1 118 ? 7.932 6.168 13.363 1.00 97.19 118 GLU A O 1
ATOM 948 N N . SER A 1 119 ? 7.830 7.805 11.838 1.00 97.38 119 SER A N 1
ATOM 949 C CA . SER A 1 119 ? 7.500 8.836 12.821 1.00 97.38 119 SER A CA 1
ATOM 950 C C . SER A 1 119 ? 6.124 8.589 13.468 1.00 97.38 119 SER A C 1
ATOM 952 O O . SER A 1 119 ? 5.204 8.099 12.809 1.00 97.38 119 SER A O 1
ATOM 954 N N . PRO A 1 120 ? 5.920 8.995 14.736 1.00 97.81 120 PRO A N 1
ATOM 955 C CA . PRO A 1 120 ? 4.618 8.867 15.394 1.00 97.81 120 PRO A CA 1
ATOM 956 C C . PRO A 1 120 ? 3.476 9.571 14.650 1.00 97.81 120 PRO A C 1
ATOM 958 O O . PRO A 1 120 ? 2.354 9.072 14.631 1.00 97.81 120 PRO A O 1
ATOM 961 N N . GLU A 1 121 ? 3.760 10.715 14.022 1.00 97.75 121 GLU A N 1
ATOM 962 C CA . GLU A 1 121 ? 2.801 11.453 13.192 1.00 97.75 121 GLU A CA 1
ATOM 963 C C . GLU A 1 121 ? 2.328 10.607 12.005 1.00 97.75 121 GLU A C 1
ATOM 965 O O . GLU A 1 121 ? 1.125 10.443 11.807 1.00 97.75 121 GLU A O 1
ATOM 970 N N . PHE A 1 122 ? 3.271 10.003 11.274 1.00 98.12 122 PHE A N 1
ATOM 971 C CA . PHE A 1 122 ? 2.960 9.104 10.169 1.00 98.12 122 PHE A CA 1
ATOM 972 C C . PHE A 1 122 ? 2.148 7.896 10.642 1.00 98.12 122 PHE A C 1
ATOM 974 O O . PHE A 1 122 ? 1.109 7.593 10.060 1.00 98.12 122 PHE A O 1
ATOM 981 N N . CYS A 1 123 ? 2.584 7.236 11.720 1.00 98.12 123 CYS A N 1
ATOM 982 C CA . CYS A 1 123 ? 1.895 6.074 12.280 1.00 98.12 123 CYS A CA 1
ATOM 983 C C . CYS A 1 123 ? 0.435 6.381 12.626 1.00 98.12 123 CYS A C 1
ATOM 985 O O . CYS A 1 123 ? -0.461 5.607 12.293 1.00 98.12 123 CYS A O 1
ATOM 987 N N . ASN A 1 124 ? 0.192 7.515 13.287 1.00 98.19 124 ASN A N 1
ATOM 988 C CA . ASN A 1 124 ? -1.146 7.911 13.710 1.00 98.19 124 ASN A CA 1
ATOM 989 C C . ASN A 1 124 ? -2.057 8.199 12.514 1.00 98.19 124 ASN A C 1
ATOM 991 O O . ASN A 1 124 ? -3.187 7.706 12.488 1.00 98.19 124 ASN A O 1
ATOM 995 N N . GLU A 1 125 ? -1.572 8.945 11.519 1.00 98.44 125 GLU A N 1
ATOM 996 C CA . GLU A 1 125 ? -2.337 9.232 10.301 1.00 98.44 125 GLU A CA 1
ATOM 997 C C . GLU A 1 125 ? -2.646 7.939 9.534 1.00 98.44 125 GLU A C 1
ATOM 999 O O . GLU A 1 125 ? -3.786 7.704 9.131 1.00 98.44 125 GLU A O 1
ATOM 1004 N N . PHE A 1 126 ? -1.653 7.056 9.400 1.00 98.44 126 PHE A N 1
ATOM 1005 C CA . PHE A 1 126 ? -1.790 5.780 8.707 1.00 98.44 126 PHE A CA 1
ATOM 1006 C C . PHE A 1 126 ? -2.857 4.887 9.338 1.00 98.44 126 PHE A C 1
ATOM 1008 O O . PHE A 1 126 ? -3.770 4.421 8.653 1.00 98.44 126 PHE A O 1
ATOM 1015 N N . ILE A 1 127 ? -2.768 4.666 10.653 1.00 97.88 127 ILE A N 1
ATOM 1016 C CA . ILE A 1 127 ? -3.720 3.827 11.388 1.00 97.88 127 ILE A CA 1
ATOM 1017 C C . ILE A 1 127 ? -5.122 4.436 11.317 1.00 97.88 127 ILE A C 1
ATOM 1019 O O . ILE A 1 127 ? -6.089 3.713 11.071 1.00 97.88 127 ILE A O 1
ATOM 1023 N N . THR A 1 128 ? -5.237 5.754 11.501 1.00 97.44 128 THR A N 1
ATOM 1024 C CA . THR A 1 128 ? -6.523 6.465 11.450 1.00 97.44 128 THR A CA 1
ATOM 1025 C C . THR A 1 128 ? -7.178 6.306 10.085 1.00 97.44 128 THR A C 1
ATOM 1027 O O . THR A 1 128 ? -8.350 5.937 10.005 1.00 97.44 128 THR A O 1
ATOM 1030 N N . TYR A 1 129 ? -6.418 6.515 9.009 1.00 97.38 129 TYR A N 1
ATOM 1031 C CA . TYR A 1 129 ? -6.926 6.380 7.652 1.00 97.38 129 TYR A CA 1
ATOM 1032 C C . TYR A 1 129 ? -7.347 4.943 7.331 1.00 97.38 129 TYR A C 1
ATOM 1034 O O . TYR A 1 129 ? -8.453 4.735 6.836 1.00 97.38 129 TYR A O 1
ATOM 1042 N N . CYS A 1 130 ? -6.517 3.943 7.648 1.00 96.19 130 CYS A N 1
ATOM 1043 C CA . CYS A 1 130 ? -6.843 2.546 7.352 1.00 96.19 130 CYS A CA 1
ATOM 1044 C C . CYS A 1 130 ? -8.078 2.074 8.128 1.00 96.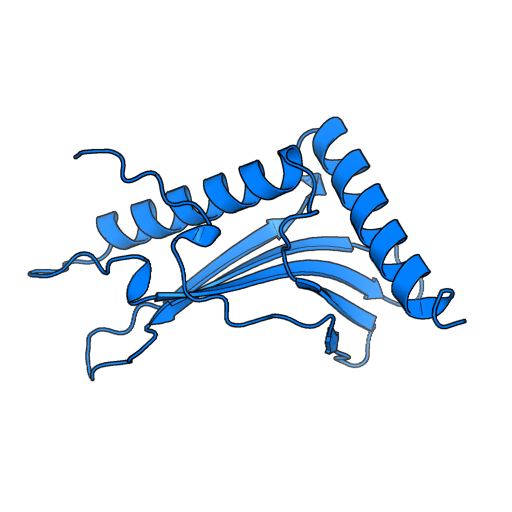19 130 CYS A C 1
ATOM 1046 O O . CYS A 1 130 ? -8.947 1.416 7.559 1.00 96.19 130 CYS A O 1
ATOM 1048 N N . ARG A 1 131 ? -8.209 2.461 9.404 1.00 94.31 131 ARG A N 1
ATOM 1049 C CA . ARG A 1 131 ? -9.418 2.169 10.188 1.00 94.31 131 ARG A CA 1
ATOM 1050 C C . ARG A 1 131 ? -10.648 2.859 9.622 1.00 94.31 131 ARG A C 1
ATOM 1052 O O . ARG A 1 131 ? -11.675 2.214 9.477 1.00 94.31 131 ARG A O 1
ATOM 1059 N N . TYR A 1 132 ? -10.530 4.123 9.225 1.00 94.38 132 TYR A N 1
ATOM 1060 C CA . TYR A 1 132 ? -11.624 4.832 8.570 1.00 94.38 132 TYR A CA 1
ATOM 1061 C C . TYR A 1 132 ? -12.079 4.134 7.276 1.00 94.38 132 TYR A C 1
ATOM 1063 O O . TYR A 1 132 ? -13.280 3.975 7.062 1.00 94.38 132 TYR A O 1
ATOM 1071 N N . GLN A 1 133 ? -11.146 3.685 6.425 1.00 93.81 133 GLN A N 1
ATOM 1072 C CA . GLN A 1 133 ? -11.493 2.933 5.211 1.00 93.81 133 GLN A CA 1
ATOM 1073 C C . GLN A 1 133 ? -12.166 1.597 5.542 1.00 93.81 133 GLN A C 1
ATOM 1075 O O . GLN A 1 133 ? -13.161 1.246 4.906 1.00 93.81 133 GLN A O 1
ATOM 1080 N N . LEU A 1 134 ? -11.663 0.879 6.551 1.00 91.81 134 LEU A N 1
ATOM 1081 C CA . LEU A 1 134 ? -12.252 -0.374 7.014 1.00 91.81 134 LEU A CA 1
ATOM 1082 C C . LEU A 1 134 ? -13.685 -0.173 7.521 1.00 91.81 134 LEU A C 1
ATOM 1084 O O . LEU A 1 134 ? -14.599 -0.859 7.071 1.00 91.81 134 LEU A O 1
ATOM 1088 N N . ASP A 1 135 ? -13.892 0.799 8.408 1.00 91.75 135 ASP A N 1
ATOM 1089 C CA . ASP A 1 135 ? -15.197 1.093 8.999 1.00 91.75 135 ASP A CA 1
ATOM 1090 C C . ASP A 1 135 ? -16.200 1.544 7.934 1.00 91.75 135 ASP A C 1
ATOM 1092 O O . ASP A 1 135 ? -17.342 1.083 7.907 1.00 91.75 135 ASP A O 1
ATOM 1096 N N . LYS A 1 136 ? -15.765 2.402 7.005 1.00 90.38 136 LYS A N 1
ATOM 1097 C CA . LYS A 1 136 ? -16.581 2.822 5.863 1.00 90.38 136 LYS A CA 1
ATOM 1098 C C . LYS A 1 136 ? -17.020 1.622 5.025 1.00 90.38 136 LYS A C 1
ATOM 1100 O O . LYS A 1 136 ? -18.180 1.540 4.632 1.00 90.38 136 LYS A O 1
ATOM 1105 N N . MET A 1 137 ? -16.111 0.692 4.751 1.00 86.81 137 MET A N 1
ATOM 1106 C CA . MET A 1 137 ? -16.422 -0.495 3.961 1.00 86.81 137 MET A CA 1
ATOM 1107 C C . MET A 1 137 ? -17.387 -1.441 4.694 1.00 86.81 137 MET A C 1
ATOM 1109 O O . MET A 1 137 ? -18.303 -1.969 4.069 1.00 86.81 137 MET A O 1
ATOM 1113 N N . LEU A 1 138 ? -17.201 -1.645 6.002 1.00 85.88 138 LEU A N 1
ATOM 1114 C CA . LEU A 1 138 ? -17.994 -2.590 6.797 1.00 85.88 138 LEU A CA 1
ATOM 1115 C C . LEU A 1 138 ? -19.379 -2.062 7.186 1.00 85.88 138 LEU A C 1
ATOM 1117 O O . LEU A 1 138 ? -20.320 -2.846 7.288 1.00 85.88 138 LEU A O 1
ATOM 1121 N N . PHE A 1 139 ? -19.513 -0.758 7.431 1.00 86.50 139 PHE A N 1
ATOM 1122 C CA . PHE A 1 139 ? -20.703 -0.208 8.087 1.00 86.50 139 PHE A CA 1
ATOM 1123 C C . PHE A 1 139 ? -21.448 0.844 7.269 1.00 86.50 139 PHE A C 1
ATOM 1125 O O . PHE A 1 139 ? -22.573 1.183 7.628 1.00 86.50 139 PHE A O 1
ATOM 1132 N N . TRP A 1 140 ? -20.861 1.394 6.201 1.00 72.69 140 TRP A N 1
ATOM 1133 C CA . TRP A 1 140 ? -21.485 2.477 5.424 1.00 72.69 140 TRP A CA 1
ATOM 1134 C C . TRP A 1 140 ? -22.053 2.009 4.079 1.00 72.69 140 TRP A C 1
ATOM 1136 O O . TRP A 1 140 ? -22.245 2.815 3.174 1.00 72.69 140 TRP A O 1
ATOM 1146 N N . GLN A 1 141 ? -22.378 0.719 3.953 1.00 57.56 141 GLN A N 1
ATOM 1147 C CA . GLN A 1 141 ? -23.148 0.177 2.824 1.00 57.56 141 GLN A CA 1
ATOM 1148 C C . GLN A 1 141 ? -24.672 0.440 2.929 1.00 57.56 141 GLN A C 1
ATOM 1150 O O . GLN A 1 141 ? -25.458 -0.345 2.404 1.00 57.56 141 GLN A O 1
ATOM 1155 N N . MET A 1 142 ? -25.104 1.518 3.601 1.00 44.28 142 MET A N 1
ATOM 1156 C CA . MET A 1 142 ? -26.517 1.942 3.631 1.00 44.28 142 MET A CA 1
ATOM 1157 C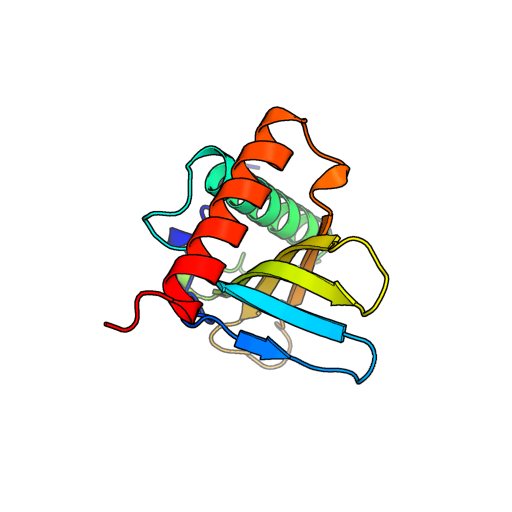 C . MET A 1 142 ? -26.800 3.040 2.613 1.00 44.28 142 MET A C 1
ATOM 1159 O O . MET A 1 142 ? -26.089 4.069 2.656 1.00 44.28 142 MET A O 1
#

Sequence (142 aa):
MEKLAYEFRDFNIENHNITFDTDGEGVLISFPFTENTPAIIKNKLNGMISRAINIYLMNSIIEGCIPTAENLLLNASMQINQCYGEKPQYYISLTISDLYPEIGMDVWIEETCNIYSESPEFCNEFITYCRYQLDKMLFWQM

Radius of gyration: 16.48 Å; chains: 1; bounding box: 50×33×43 Å

pLDDT: mean 86.51, std 13.5, range [44.28, 98.44]